Protein AF-K1S0R4-F1 (afdb_monomer)

Sequence (65 aa):
MESAAIFSVALARRKRAGAVFTALWNVERSNAGLPDTVCMDSDRAIRTAVNAVKILIEQDRKNGI

Mean predicted aligned error: 3.3 Å

InterPro domains:
  IPR035994 Nucleoside phosphorylase superfamily [G3DSA:3.40.50.1580] (1-63)
  IPR035994 Nucleoside phosphorylase superfamily [SSF53167] (1-59)

Organism: NCBI:txid408170

Radius of gyration: 16.55 Å; Cα contacts (8 Å, |Δi|>4): 36; chains: 1; bounding box: 37×16×42 Å

pLDDT: mean 96.01, std 4.11, range [71.19, 98.69]

Secondary structure (DSSP, 8-state):
--HHHHHHHHHHTT------------HHHHHTT---------HHHHHHHHHHHHHHHHHHHHHT-

Structure (mmCIF, N/CA/C/O 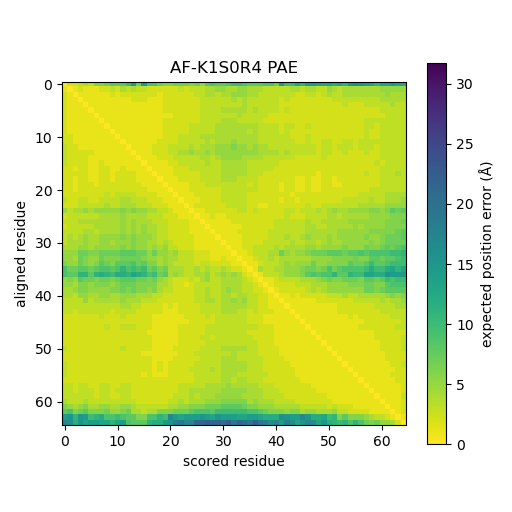backbone):
data_AF-K1S0R4-F1
#
_entry.id   AF-K1S0R4-F1
#
loop_
_atom_site.group_PDB
_atom_site.id
_atom_site.type_symbol
_atom_site.label_atom_id
_atom_site.label_alt_id
_atom_site.label_comp_id
_atom_site.label_asym_id
_atom_site.label_entity_id
_atom_site.label_seq_id
_atom_site.pdbx_PDB_ins_code
_atom_site.Cartn_x
_atom_site.Cartn_y
_atom_site.Cartn_z
_atom_site.occupancy
_atom_site.B_iso_or_equiv
_atom_site.auth_seq_id
_atom_site.auth_comp_id
_atom_site.auth_asym_id
_atom_site.auth_atom_id
_atom_site.pdbx_PDB_model_num
ATOM 1 N N . MET A 1 1 ? 10.665 4.545 -0.342 1.00 88.31 1 MET A N 1
ATOM 2 C CA . MET A 1 1 ? 11.647 3.775 0.457 1.00 88.31 1 MET A CA 1
ATOM 3 C C . MET A 1 1 ? 11.239 3.617 1.935 1.00 88.31 1 MET A C 1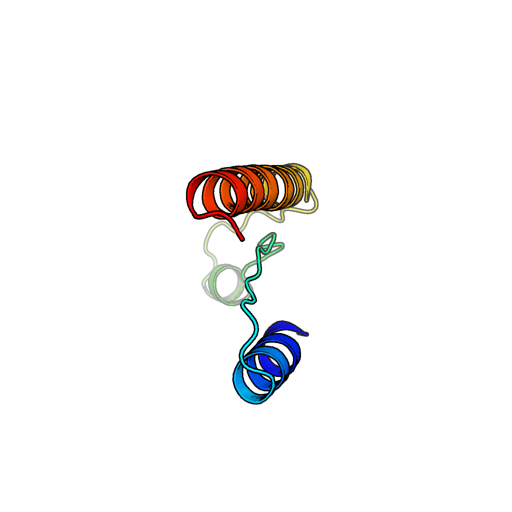
ATOM 5 O O . MET A 1 1 ? 12.034 3.162 2.743 1.00 88.31 1 MET A O 1
ATOM 9 N N . GLU A 1 2 ? 9.989 3.895 2.314 1.00 97.81 2 GLU A N 1
ATOM 10 C CA . GLU A 1 2 ? 9.587 4.113 3.713 1.00 97.81 2 GLU A CA 1
ATOM 11 C C . GLU A 1 2 ? 8.792 2.932 4.301 1.00 97.81 2 GLU A C 1
ATOM 13 O O . GLU A 1 2 ? 8.678 2.787 5.519 1.00 97.81 2 GLU A O 1
ATOM 18 N N . SER A 1 3 ? 8.241 2.063 3.446 1.00 96.94 3 SER A N 1
ATOM 19 C CA . SER A 1 3 ? 7.291 1.018 3.847 1.00 96.94 3 SER A CA 1
ATOM 20 C C . SER A 1 3 ? 7.879 -0.017 4.796 1.00 96.94 3 SER A C 1
ATOM 22 O O . SER A 1 3 ? 7.202 -0.409 5.740 1.00 96.94 3 SER A O 1
ATOM 24 N N . ALA A 1 4 ? 9.138 -0.423 4.609 1.00 97.94 4 ALA A N 1
ATOM 25 C CA . ALA A 1 4 ? 9.784 -1.393 5.492 1.00 97.94 4 ALA A CA 1
ATOM 26 C C . ALA A 1 4 ? 9.823 -0.900 6.949 1.00 97.94 4 ALA A C 1
ATOM 28 O O . ALA A 1 4 ? 9.468 -1.641 7.868 1.00 97.94 4 ALA A O 1
ATOM 29 N N . ALA A 1 5 ? 10.181 0.370 7.160 1.00 98.25 5 ALA A N 1
ATOM 30 C CA . ALA A 1 5 ? 10.203 0.980 8.486 1.00 98.25 5 ALA A CA 1
ATOM 31 C C . ALA A 1 5 ? 8.789 1.097 9.077 1.00 98.25 5 ALA A C 1
ATOM 33 O O . ALA A 1 5 ? 8.559 0.667 10.208 1.00 98.25 5 ALA A O 1
ATOM 34 N N . ILE A 1 6 ? 7.826 1.606 8.297 1.00 98.12 6 ILE A N 1
ATOM 35 C CA . ILE A 1 6 ? 6.428 1.751 8.735 1.00 98.12 6 ILE A CA 1
ATOM 36 C C . ILE A 1 6 ? 5.838 0.393 9.136 1.00 98.12 6 ILE A C 1
ATOM 38 O O . ILE A 1 6 ? 5.232 0.277 10.200 1.00 98.12 6 ILE A O 1
ATOM 42 N N . PHE A 1 7 ? 6.034 -0.645 8.322 1.00 98.38 7 PHE A N 1
ATOM 43 C CA . PHE A 1 7 ? 5.501 -1.981 8.589 1.00 98.38 7 PHE A CA 1
ATOM 44 C C . PHE A 1 7 ? 6.154 -2.619 9.813 1.00 98.38 7 PHE A C 1
ATOM 46 O O . PHE A 1 7 ? 5.453 -3.207 10.635 1.00 98.38 7 PHE A O 1
ATOM 53 N N . SER A 1 8 ? 7.465 -2.438 9.984 1.00 98.38 8 SER A N 1
ATOM 54 C CA . SER A 1 8 ? 8.190 -2.943 11.154 1.00 98.38 8 SER A CA 1
ATOM 55 C C . SER A 1 8 ? 7.666 -2.317 12.450 1.00 98.38 8 SER A C 1
ATOM 57 O O . SER A 1 8 ? 7.366 -3.025 13.413 1.00 98.38 8 SER A O 1
ATOM 59 N N . VAL A 1 9 ? 7.481 -0.992 12.470 1.00 98.31 9 VAL A N 1
ATOM 60 C CA . VAL A 1 9 ? 6.939 -0.278 13.637 1.00 98.31 9 VAL A CA 1
ATOM 61 C C . VAL A 1 9 ? 5.478 -0.656 13.888 1.00 98.31 9 VAL A C 1
ATOM 63 O O . VAL A 1 9 ? 5.096 -0.891 15.035 1.00 98.31 9 VAL A O 1
ATOM 66 N N . ALA A 1 10 ? 4.655 -0.759 12.842 1.00 98.44 10 ALA A N 1
ATOM 67 C CA . ALA A 1 10 ? 3.260 -1.170 12.974 1.00 98.44 10 ALA A CA 1
ATOM 68 C C . ALA A 1 10 ? 3.143 -2.576 13.579 1.00 98.44 10 ALA A C 1
ATOM 70 O O . ALA A 1 10 ? 2.388 -2.764 14.536 1.00 98.44 10 ALA A O 1
ATOM 71 N N . LEU A 1 11 ? 3.956 -3.525 13.103 1.00 98.38 11 LEU A N 1
ATOM 72 C CA . LEU A 1 11 ? 4.027 -4.879 13.646 1.00 98.38 11 LEU A CA 1
ATOM 73 C C . LEU A 1 11 ? 4.418 -4.863 15.131 1.00 98.38 11 LEU A C 1
ATOM 75 O O . LEU A 1 11 ? 3.693 -5.414 15.960 1.00 98.38 11 LEU A O 1
ATOM 79 N N . 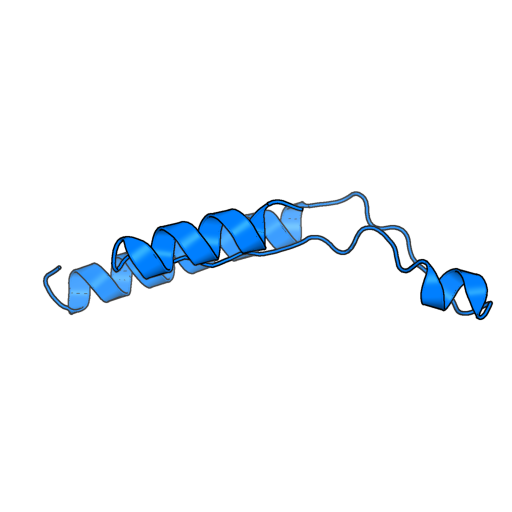ALA A 1 12 ? 5.498 -4.158 15.487 1.00 98.56 12 ALA A N 1
ATOM 80 C CA . ALA A 1 12 ? 5.963 -4.041 16.872 1.00 98.56 12 ALA A CA 1
ATOM 81 C C . ALA A 1 12 ? 4.907 -3.421 17.809 1.00 98.56 12 ALA A C 1
ATOM 83 O O . ALA A 1 12 ? 4.826 -3.758 18.990 1.00 98.56 12 ALA A O 1
ATOM 84 N N . ARG A 1 13 ? 4.062 -2.524 1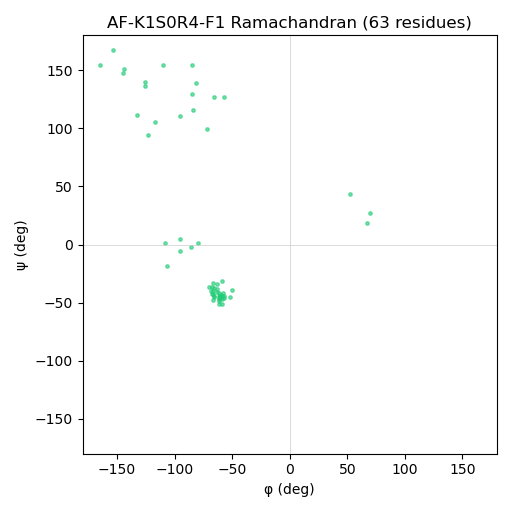7.287 1.00 98.31 13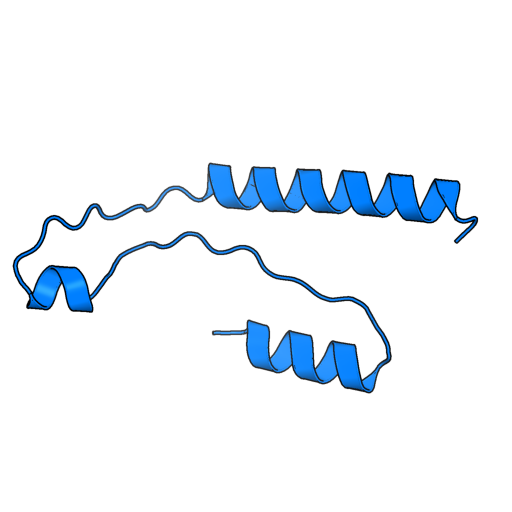 ARG A N 1
ATOM 85 C CA . ARG A 1 13 ? 3.010 -1.824 18.045 1.00 98.31 13 ARG A CA 1
ATOM 86 C C . ARG A 1 13 ? 1.636 -2.493 17.943 1.00 98.31 13 ARG A C 1
ATOM 88 O O . ARG A 1 13 ? 0.671 -1.936 18.471 1.00 98.31 13 ARG A O 1
ATOM 95 N N . ARG A 1 14 ? 1.540 -3.663 17.293 1.00 97.56 14 ARG A N 1
ATOM 96 C CA . ARG A 1 14 ? 0.286 -4.387 17.006 1.00 97.56 14 ARG A CA 1
ATOM 97 C C . ARG A 1 14 ? -0.756 -3.498 16.314 1.00 97.56 14 ARG A C 1
ATOM 99 O O . ARG A 1 14 ? -1.928 -3.478 16.686 1.00 97.56 14 ARG A O 1
ATOM 106 N N . LYS A 1 15 ? -0.314 -2.706 15.338 1.00 97.69 15 LYS A N 1
ATOM 107 C CA . LYS A 1 15 ? -1.159 -1.854 14.493 1.00 97.69 15 LYS A CA 1
ATOM 108 C C . LYS A 1 15 ? -1.200 -2.401 13.068 1.00 97.69 15 LYS A C 1
ATOM 110 O O . LYS A 1 15 ? -0.283 -3.087 12.629 1.00 97.69 15 LYS A O 1
ATOM 115 N N . ARG A 1 16 ? -2.276 -2.083 12.346 1.00 96.56 16 ARG A N 1
ATOM 116 C CA . ARG A 1 16 ? -2.411 -2.376 10.913 1.00 96.56 16 ARG A CA 1
ATOM 117 C C . ARG A 1 16 ? -1.671 -1.304 10.110 1.00 96.56 16 ARG A C 1
ATOM 119 O O . ARG A 1 16 ? -1.779 -0.126 10.442 1.00 96.56 16 ARG A O 1
ATOM 126 N N . ALA A 1 17 ? -0.965 -1.701 9.057 1.00 97.75 17 ALA A N 1
ATOM 127 C CA . ALA A 1 17 ? -0.355 -0.792 8.090 1.00 97.75 17 ALA A CA 1
ATOM 128 C C . ALA A 1 17 ? -0.413 -1.395 6.681 1.00 97.75 17 ALA A C 1
ATOM 130 O O . ALA A 1 17 ? -0.409 -2.613 6.521 1.00 97.75 17 ALA A O 1
ATOM 131 N N . GLY A 1 18 ? -0.461 -0.530 5.670 1.00 97.00 18 GLY A N 1
ATOM 132 C CA . GLY A 1 18 ? -0.440 -0.890 4.254 1.00 97.00 18 GLY A CA 1
ATOM 133 C C . GLY A 1 18 ? 0.142 0.254 3.427 1.00 97.00 18 GLY A C 1
ATOM 134 O O . GLY A 1 18 ? 0.322 1.357 3.944 1.00 97.00 18 GLY A O 1
ATOM 135 N N . ALA A 1 19 ? 0.465 -0.006 2.161 1.00 97.69 19 ALA A N 1
ATOM 136 C CA . ALA A 1 19 ? 1.016 0.998 1.256 1.00 97.69 19 ALA A CA 1
ATOM 137 C C . ALA A 1 19 ? 0.512 0.789 -0.176 1.00 97.69 19 ALA A C 1
ATOM 139 O O . ALA A 1 19 ? 0.283 -0.341 -0.606 1.00 97.69 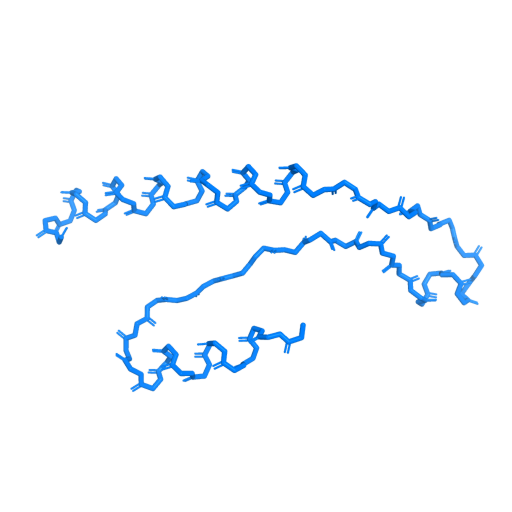19 ALA A O 1
ATOM 140 N N . VAL A 1 20 ? 0.364 1.893 -0.905 1.00 97.75 20 VAL A N 1
ATOM 141 C CA . VAL A 1 20 ? 0.034 1.935 -2.333 1.00 97.75 20 VAL A CA 1
ATOM 142 C C . VAL A 1 20 ? 1.108 2.775 -3.011 1.00 97.75 20 VAL A C 1
ATOM 144 O O . VAL A 1 20 ? 1.489 3.819 -2.485 1.00 97.75 20 VAL A O 1
ATOM 147 N N . PHE A 1 21 ? 1.597 2.326 -4.165 1.00 96.62 21 PHE A N 1
ATOM 148 C CA . PHE A 1 21 ? 2.688 2.983 -4.879 1.00 96.62 21 PHE A CA 1
ATOM 149 C C . PHE A 1 21 ? 2.286 3.284 -6.318 1.00 96.62 21 PHE A C 1
ATOM 151 O O . PHE A 1 21 ? 1.682 2.444 -6.988 1.00 96.62 21 PHE A O 1
ATOM 158 N N . THR A 1 22 ? 2.681 4.456 -6.807 1.00 96.62 22 THR A N 1
ATOM 159 C CA . THR A 1 22 ? 2.750 4.718 -8.245 1.00 96.62 22 THR A CA 1
ATOM 160 C C . THR A 1 22 ? 4.085 4.190 -8.751 1.00 96.62 22 THR A C 1
ATOM 162 O O . THR A 1 22 ? 5.140 4.679 -8.348 1.00 96.62 22 THR A O 1
ATOM 165 N N . ALA A 1 23 ? 4.051 3.189 -9.629 1.00 94.44 23 ALA A N 1
ATOM 166 C CA . ALA A 1 23 ? 5.241 2.748 -10.344 1.00 94.44 23 ALA A CA 1
ATOM 167 C C . ALA A 1 23 ? 5.602 3.813 -11.388 1.00 94.44 23 ALA A C 1
ATOM 169 O O . ALA A 1 23 ? 4.969 3.884 -12.439 1.00 94.44 23 ALA A O 1
ATOM 170 N N . LEU A 1 24 ? 6.575 4.667 -11.060 1.00 94.81 24 LEU A N 1
ATOM 171 C CA . LEU A 1 24 ? 6.981 5.764 -11.940 1.00 94.81 24 LEU A CA 1
ATOM 172 C C . LEU A 1 24 ? 7.669 5.249 -13.205 1.00 94.81 24 LEU A C 1
ATOM 174 O O . LEU A 1 24 ? 7.466 5.797 -14.282 1.00 94.81 24 LEU A O 1
ATOM 178 N N . TRP A 1 25 ? 8.504 4.223 -13.049 1.00 94.81 25 TRP A N 1
ATOM 179 C CA . TRP A 1 25 ? 9.410 3.721 -14.076 1.00 94.81 25 TRP A CA 1
ATOM 180 C C . TRP A 1 25 ? 9.941 2.331 -13.699 1.00 94.81 25 TRP A C 1
ATOM 182 O O . TRP A 1 25 ? 10.011 2.008 -12.508 1.00 94.81 25 TRP A O 1
ATOM 192 N N . ASN A 1 26 ? 10.336 1.520 -14.686 1.00 95.06 26 ASN A N 1
ATOM 193 C CA . ASN A 1 26 ? 10.960 0.219 -14.464 1.00 95.06 26 ASN A CA 1
ATOM 194 C C . ASN A 1 26 ? 12.334 0.113 -15.150 1.00 95.06 26 ASN A C 1
ATOM 196 O O . ASN A 1 26 ? 12.459 -0.323 -16.293 1.00 95.06 26 ASN A O 1
ATOM 200 N N . VAL A 1 27 ? 13.388 0.403 -14.386 1.00 94.50 27 VAL A N 1
ATOM 201 C CA . VAL A 1 27 ? 14.781 0.348 -14.858 1.00 94.50 27 VAL A CA 1
ATOM 202 C C . VAL A 1 27 ? 15.155 -0.956 -15.565 1.00 94.50 27 VAL A C 1
ATOM 204 O O . VAL A 1 27 ? 15.807 -0.916 -16.604 1.00 94.50 27 VAL A O 1
ATOM 207 N N . GLU A 1 28 ? 14.678 -2.103 -15.083 1.00 95.44 28 GLU A N 1
ATOM 208 C CA . GLU A 1 28 ? 14.991 -3.403 -15.684 1.00 95.44 28 GLU A CA 1
ATOM 209 C C . GLU A 1 28 ? 14.364 -3.557 -17.074 1.00 95.44 28 GLU A C 1
ATOM 211 O O . GLU A 1 28 ? 14.988 -4.097 -17.986 1.00 95.44 28 GLU A O 1
ATOM 216 N N . ARG A 1 29 ? 13.148 -3.029 -17.277 1.00 95.94 29 ARG A N 1
ATOM 217 C CA . ARG A 1 29 ? 12.515 -3.011 -18.606 1.00 95.94 29 ARG A CA 1
ATOM 218 C C . ARG A 1 29 ? 13.286 -2.126 -19.569 1.00 95.94 29 ARG A C 1
ATOM 220 O O . ARG A 1 29 ? 13.528 -2.541 -20.700 1.00 95.94 29 ARG A O 1
ATOM 227 N N . SER A 1 30 ? 13.686 -0.947 -19.106 1.00 94.25 30 SER A N 1
ATOM 228 C CA . SER A 1 30 ? 14.489 -0.020 -19.900 1.00 94.25 30 SER A CA 1
ATOM 229 C C . SER A 1 30 ? 15.838 -0.628 -20.297 1.00 94.25 30 SER A C 1
ATOM 231 O O . SER A 1 30 ? 16.206 -0.582 -21.468 1.00 94.25 30 SER A O 1
ATOM 233 N N . ASN A 1 31 ? 16.530 -1.287 -19.363 1.00 96.06 31 ASN A N 1
ATOM 234 C CA . ASN A 1 31 ? 17.796 -1.979 -19.628 1.00 96.06 31 ASN A CA 1
ATOM 235 C C . ASN A 1 31 ? 17.641 -3.141 -20.621 1.00 96.06 31 ASN A C 1
ATOM 237 O O . ASN A 1 31 ? 18.537 -3.399 -21.420 1.00 96.06 31 ASN A O 1
ATOM 241 N N . ALA A 1 32 ? 16.496 -3.825 -20.598 1.00 96.56 32 ALA A N 1
ATOM 242 C CA . ALA A 1 32 ? 16.169 -4.895 -21.536 1.00 96.56 32 ALA A CA 1
ATOM 243 C C . ALA A 1 32 ? 15.683 -4.392 -22.914 1.00 96.56 32 ALA A C 1
ATOM 245 O O . ALA A 1 32 ? 15.315 -5.209 -23.758 1.00 96.56 32 ALA A O 1
ATOM 246 N N . GLY A 1 33 ? 15.631 -3.073 -23.151 1.00 95.31 33 GLY A N 1
ATOM 247 C CA . GLY A 1 33 ? 15.108 -2.487 -24.393 1.00 95.31 33 GLY A CA 1
ATOM 248 C C . GLY A 1 33 ? 13.600 -2.690 -24.589 1.00 95.31 33 GLY A C 1
ATOM 249 O O . GLY A 1 33 ? 13.100 -2.596 -25.710 1.00 95.31 33 GLY A O 1
ATOM 250 N N . LEU A 1 34 ? 12.866 -3.000 -23.516 1.00 96.00 34 LEU A N 1
ATOM 251 C CA . LEU A 1 34 ? 11.420 -3.195 -23.549 1.00 96.00 34 LEU A CA 1
ATOM 252 C C . LEU A 1 34 ? 10.684 -1.852 -23.420 1.00 96.00 34 LEU A C 1
ATOM 254 O O . LEU A 1 34 ? 11.199 -0.931 -22.788 1.00 96.00 34 LEU A O 1
ATOM 258 N N . PRO A 1 35 ? 9.441 -1.741 -23.932 1.00 92.06 35 PRO A N 1
ATOM 259 C CA . PRO A 1 35 ? 8.640 -0.535 -23.758 1.00 92.06 35 PRO A CA 1
ATOM 260 C C . PRO A 1 35 ? 8.453 -0.198 -22.279 1.00 92.06 35 PRO A C 1
ATOM 262 O O . PRO A 1 35 ? 7.988 -1.038 -21.498 1.00 92.06 35 PRO A O 1
ATOM 265 N N . ASP A 1 36 ? 8.785 1.031 -21.911 1.00 88.06 36 ASP A N 1
ATOM 266 C CA . ASP A 1 36 ? 8.684 1.521 -20.546 1.00 88.06 36 ASP A CA 1
ATOM 267 C C . ASP A 1 36 ? 8.006 2.890 -20.533 1.00 88.06 36 ASP A C 1
ATOM 269 O O . ASP A 1 36 ? 8.521 3.875 -21.062 1.00 88.06 36 ASP A O 1
ATOM 273 N N . THR A 1 37 ? 6.791 2.930 -19.995 1.00 88.56 37 THR A N 1
ATOM 274 C CA . THR A 1 37 ? 5.991 4.151 -19.941 1.00 88.56 37 THR A CA 1
ATOM 275 C C . THR A 1 37 ? 6.199 4.813 -18.593 1.00 88.56 37 THR A C 1
ATOM 277 O O . THR A 1 37 ? 5.723 4.315 -17.573 1.00 88.56 37 THR A O 1
ATOM 280 N N . VAL A 1 38 ? 6.872 5.963 -18.602 1.00 92.00 38 VAL A N 1
ATOM 281 C CA . VAL A 1 38 ? 7.038 6.779 -17.400 1.00 92.00 38 VAL A CA 1
ATOM 282 C C . VAL A 1 38 ? 5.678 7.324 -16.961 1.00 92.00 38 VAL A C 1
ATOM 284 O O . VAL A 1 38 ? 4.962 7.948 -17.744 1.00 92.00 38 VAL A O 1
ATOM 287 N N . CYS A 1 39 ? 5.324 7.100 -15.699 1.00 93.81 39 CYS A N 1
ATOM 288 C CA . CYS A 1 39 ? 4.070 7.540 -15.101 1.00 93.81 39 CYS A CA 1
ATOM 289 C C . CYS A 1 39 ? 4.355 8.525 -13.967 1.00 93.81 3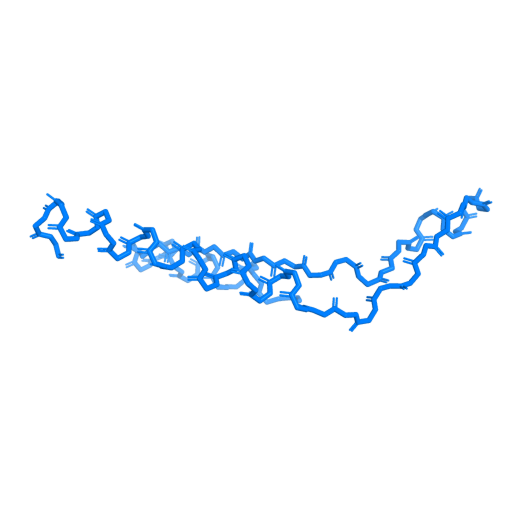9 CYS A C 1
ATOM 291 O O . CYS A 1 39 ? 4.773 8.123 -12.890 1.00 93.81 39 CYS A O 1
ATOM 293 N N . MET A 1 40 ? 4.107 9.815 -14.191 1.00 94.44 40 MET A N 1
ATOM 294 C CA . MET A 1 40 ? 4.262 10.846 -13.150 1.00 94.44 40 MET A CA 1
ATOM 295 C C . MET A 1 40 ? 2.952 11.159 -12.419 1.00 94.44 40 MET A C 1
ATOM 297 O O . MET A 1 40 ? 2.948 11.918 -11.451 1.00 94.44 40 MET A O 1
ATOM 301 N N . ASP A 1 41 ? 1.840 10.579 -12.872 1.00 95.88 41 ASP A N 1
ATOM 302 C CA . ASP A 1 41 ? 0.534 10.775 -12.257 1.00 95.88 41 ASP A CA 1
ATOM 303 C C . ASP A 1 41 ? 0.318 9.814 -11.081 1.00 95.88 41 ASP A C 1
ATOM 305 O O . ASP A 1 41 ? 0.479 8.597 -11.184 1.00 95.88 41 ASP A O 1
ATOM 309 N N . SER A 1 42 ? -0.088 10.375 -9.946 1.00 96.88 42 SER A N 1
ATOM 310 C CA . SER A 1 42 ? -0.375 9.631 -8.720 1.00 96.88 42 SER A CA 1
ATOM 311 C C . SER A 1 42 ? -1.864 9.548 -8.384 1.00 96.88 42 SER A C 1
ATOM 313 O O . SER A 1 42 ? -2.211 8.889 -7.402 1.00 96.88 42 SER A O 1
ATOM 315 N N . ASP A 1 43 ? -2.756 10.116 -9.207 1.00 98.06 43 ASP A N 1
ATOM 316 C CA . ASP A 1 43 ? -4.206 10.137 -8.966 1.00 98.06 43 ASP A CA 1
ATOM 317 C C . ASP A 1 43 ? -4.766 8.733 -8.685 1.00 98.06 43 ASP A C 1
ATOM 319 O O . ASP A 1 43 ? -5.464 8.520 -7.689 1.00 98.06 43 ASP A O 1
ATOM 323 N N . ARG A 1 44 ? -4.368 7.728 -9.476 1.00 97.00 44 ARG A N 1
ATOM 324 C CA . ARG A 1 44 ? -4.804 6.332 -9.280 1.00 97.00 44 ARG A CA 1
ATOM 325 C C . ARG A 1 44 ? -4.402 5.770 -7.917 1.00 97.00 44 ARG A C 1
ATOM 327 O O . ARG A 1 44 ? -5.216 5.117 -7.257 1.00 97.00 44 ARG A O 1
ATOM 334 N N . ALA A 1 45 ? -3.163 6.008 -7.490 1.00 97.94 45 ALA A N 1
ATOM 335 C CA . ALA A 1 45 ? -2.663 5.532 -6.203 1.00 97.94 45 ALA A CA 1
ATOM 336 C C . ALA A 1 45 ? -3.379 6.238 -5.043 1.00 97.94 45 ALA A C 1
ATOM 338 O O . ALA A 1 45 ? -3.822 5.579 -4.100 1.00 97.94 45 ALA A O 1
ATOM 339 N N . ILE A 1 46 ? -3.578 7.555 -5.156 1.00 98.38 46 ILE A N 1
ATOM 340 C CA . ILE A 1 46 ? -4.282 8.374 -4.162 1.00 98.38 46 ILE A CA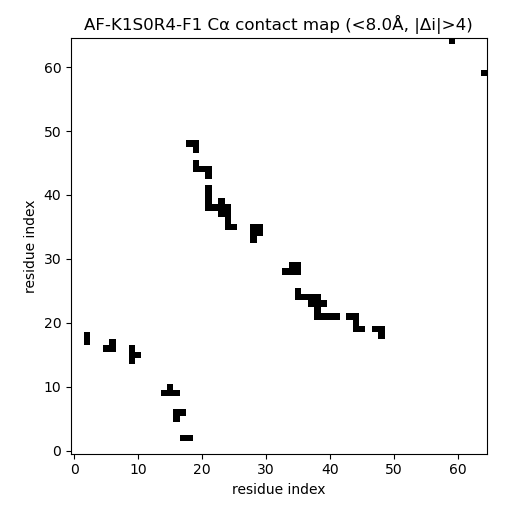 1
ATOM 341 C C . ILE A 1 46 ? -5.733 7.909 -4.011 1.00 98.38 46 ILE A C 1
ATOM 343 O O . ILE A 1 46 ? -6.172 7.611 -2.899 1.00 98.38 46 ILE A O 1
ATOM 347 N N . ARG A 1 47 ? -6.479 7.778 -5.116 1.00 98.56 47 ARG A N 1
ATOM 348 C CA . ARG A 1 47 ? -7.872 7.298 -5.087 1.00 98.56 47 ARG A CA 1
ATOM 349 C C . ARG A 1 47 ? -7.979 5.913 -4.468 1.00 98.56 47 ARG A C 1
ATOM 351 O O . ARG A 1 47 ? -8.888 5.667 -3.676 1.00 98.56 47 ARG A O 1
ATOM 358 N N . THR A 1 48 ? -7.045 5.028 -4.806 1.00 98.50 48 THR A N 1
ATOM 359 C CA . THR A 1 48 ? -6.986 3.677 -4.239 1.00 98.50 48 THR A CA 1
ATOM 360 C C . THR A 1 48 ? -6.791 3.733 -2.726 1.00 98.50 48 THR A C 1
ATOM 362 O O . THR A 1 48 ? -7.563 3.117 -1.995 1.00 98.50 48 THR A O 1
ATOM 365 N N . ALA A 1 49 ? -5.825 4.520 -2.241 1.00 98.44 49 ALA A N 1
ATOM 366 C CA . ALA A 1 49 ? -5.565 4.670 -0.812 1.00 98.44 49 ALA A CA 1
ATOM 367 C C . ALA A 1 49 ? -6.774 5.258 -0.060 1.00 98.44 49 ALA A C 1
ATOM 369 O O . ALA A 1 49 ? -7.194 4.709 0.957 1.00 98.44 49 ALA A O 1
ATOM 370 N N . VAL A 1 50 ? -7.388 6.323 -0.589 1.00 98.56 50 VAL A N 1
ATOM 371 C CA . VAL A 1 50 ? -8.577 6.953 0.011 1.00 98.56 50 VAL A CA 1
ATOM 372 C C . VAL A 1 50 ? -9.746 5.971 0.094 1.00 98.56 50 VAL A C 1
ATOM 374 O O . VAL A 1 50 ? -10.396 5.869 1.133 1.00 98.56 50 VAL A O 1
ATOM 377 N N . ASN A 1 51 ? -10.019 5.224 -0.978 1.00 98.69 51 ASN A N 1
ATOM 378 C CA . ASN A 1 51 ? -11.119 4.262 -0.989 1.00 98.69 51 ASN A CA 1
ATOM 379 C C . ASN A 1 51 ? -10.848 3.055 -0.082 1.00 98.69 51 ASN A C 1
ATOM 381 O O . ASN A 1 51 ? -11.765 2.601 0.597 1.00 98.69 51 ASN A O 1
ATOM 385 N N . ALA A 1 52 ? -9.602 2.583 0.004 1.00 98.56 52 ALA A N 1
ATOM 386 C CA . ALA A 1 52 ? -9.228 1.536 0.951 1.00 98.56 52 ALA A CA 1
ATOM 387 C C . ALA A 1 52 ? -9.490 1.973 2.401 1.00 98.56 52 ALA A C 1
ATOM 389 O O . ALA A 1 52 ? -10.080 1.220 3.170 1.00 98.56 52 ALA A O 1
ATOM 390 N N . VAL A 1 53 ? -9.140 3.213 2.764 1.00 98.19 53 VAL A N 1
ATOM 391 C CA . VAL A 1 53 ? -9.423 3.752 4.105 1.00 98.19 53 VAL A CA 1
ATOM 392 C C . VAL A 1 53 ? -10.928 3.839 4.375 1.00 98.19 53 VAL A C 1
ATOM 394 O O . VAL A 1 53 ? -11.357 3.469 5.465 1.00 98.19 53 VAL A O 1
ATOM 397 N N . LYS A 1 54 ? -11.749 4.253 3.397 1.00 98.50 54 LYS A N 1
ATOM 398 C CA . LYS A 1 54 ? -13.219 4.235 3.544 1.00 98.50 54 LYS A CA 1
ATOM 399 C C . LYS A 1 54 ? -13.740 2.834 3.875 1.00 98.50 54 LYS A C 1
ATOM 401 O O . LYS A 1 54 ? -14.520 2.688 4.810 1.00 98.50 54 LYS A O 1
ATOM 406 N N . ILE A 1 55 ? -13.261 1.814 3.158 1.00 98.44 55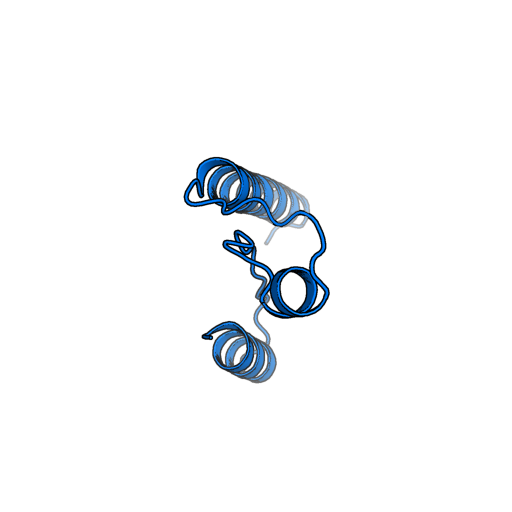 ILE A N 1
ATOM 407 C CA . ILE A 1 55 ? -13.634 0.412 3.402 1.00 98.44 55 ILE A CA 1
ATOM 408 C C . ILE A 1 55 ? -13.231 -0.016 4.817 1.00 98.44 55 ILE A C 1
ATOM 410 O O . ILE A 1 55 ? -14.039 -0.618 5.521 1.00 98.44 55 ILE A O 1
ATOM 414 N N . LEU A 1 56 ? -12.014 0.319 5.261 1.00 97.69 56 LEU A N 1
ATOM 415 C CA . LEU A 1 56 ? -11.554 -0.007 6.615 1.00 97.69 56 LEU A CA 1
ATOM 416 C C . LEU A 1 56 ? -12.422 0.663 7.689 1.00 97.69 56 LEU A C 1
ATOM 418 O O . LEU A 1 56 ? -12.799 0.006 8.651 1.00 97.69 56 LEU A O 1
ATOM 422 N N . ILE A 1 57 ? -12.804 1.930 7.499 1.00 97.88 57 ILE A N 1
ATOM 423 C CA . ILE A 1 57 ? -13.706 2.646 8.416 1.00 97.88 57 ILE A CA 1
ATOM 424 C C . ILE A 1 57 ? -15.070 1.948 8.502 1.00 97.88 57 ILE A C 1
ATOM 426 O O . ILE A 1 57 ? -15.620 1.787 9.588 1.00 97.88 57 ILE A O 1
ATOM 430 N N . GLU A 1 58 ? -15.641 1.534 7.371 1.00 98.38 58 GLU A N 1
ATOM 431 C CA . GLU A 1 58 ? -16.922 0.819 7.353 1.00 98.38 58 GLU A CA 1
ATOM 432 C C . GLU A 1 58 ? -16.835 -0.554 8.025 1.00 98.38 58 GLU A C 1
ATOM 434 O O . GLU A 1 58 ? -17.772 -0.963 8.710 1.00 98.38 58 GLU A O 1
ATOM 439 N N . GLN A 1 59 ? -15.721 -1.263 7.844 1.00 97.94 59 GLN A N 1
ATOM 440 C CA . GLN A 1 59 ? -15.465 -2.538 8.510 1.00 97.94 59 GLN A CA 1
ATOM 441 C C . GLN A 1 59 ? -15.315 -2.361 10.021 1.00 97.94 59 GLN A C 1
ATOM 443 O O . GLN A 1 59 ? -15.936 -3.107 10.774 1.00 97.94 59 GLN A O 1
ATOM 448 N N . ASP A 1 60 ? -14.555 -1.360 10.464 1.00 97.56 60 ASP A N 1
ATOM 449 C CA . ASP A 1 60 ? -14.361 -1.067 11.885 1.00 97.56 60 ASP A CA 1
ATOM 450 C C . ASP A 1 60 ? -15.712 -0.716 12.546 1.00 97.56 60 ASP A C 1
ATOM 452 O O . ASP A 1 60 ? -16.087 -1.337 13.542 1.00 97.56 60 ASP A O 1
ATOM 456 N N . ARG A 1 61 ? -16.538 0.124 11.894 1.00 97.50 61 ARG A N 1
ATOM 457 C CA . ARG A 1 61 ? -17.917 0.426 12.334 1.00 97.50 61 ARG A CA 1
ATOM 458 C C . ARG A 1 61 ? -18.798 -0.818 12.464 1.00 97.50 61 ARG A C 1
ATOM 460 O O . ARG A 1 61 ? -19.539 -0.934 13.435 1.00 97.50 61 ARG A O 1
ATOM 467 N N . LYS A 1 62 ? -18.746 -1.740 11.495 1.00 97.31 62 LYS A N 1
ATOM 468 C CA . LYS A 1 62 ? -19.515 -3.002 11.535 1.00 97.31 62 LYS A CA 1
ATOM 469 C C . LYS A 1 62 ? -19.047 -3.929 12.654 1.00 97.31 62 LYS A C 1
ATOM 471 O O . LYS A 1 62 ? -19.863 -4.641 13.228 1.00 97.31 62 LYS A O 1
ATOM 476 N N . ASN A 1 63 ? -17.754 -3.906 12.957 1.00 94.69 63 ASN A N 1
ATOM 477 C CA . ASN A 1 63 ? -17.140 -4.731 13.991 1.00 94.69 63 ASN A CA 1
ATOM 478 C C . ASN A 1 63 ? -17.228 -4.104 15.396 1.00 94.69 63 ASN A C 1
ATOM 480 O O . ASN A 1 63 ? -16.784 -4.730 16.355 1.00 94.69 63 ASN A O 1
ATOM 484 N N . GLY A 1 64 ? -17.800 -2.899 15.527 1.00 86.75 64 GLY A N 1
ATOM 485 C CA . GLY A 1 64 ? -17.964 -2.206 16.807 1.00 86.75 64 GLY A CA 1
ATOM 486 C C . GLY A 1 64 ? -16.653 -1.704 17.418 1.00 86.75 64 GLY A C 1
ATOM 487 O O . GLY A 1 64 ? -16.559 -1.622 18.643 1.00 86.75 64 GLY A O 1
ATOM 488 N N . ILE A 1 65 ? -15.651 -1.416 16.579 1.00 71.19 65 ILE A N 1
ATOM 489 C CA . ILE A 1 65 ? -14.331 -0.887 16.967 1.00 71.19 65 ILE A CA 1
ATOM 490 C C . ILE A 1 65 ? -14.247 0.601 16.621 1.00 71.19 65 ILE A C 1
ATOM 492 O O . ILE A 1 65 ? -14.758 0.986 15.544 1.00 71.19 65 ILE A O 1
#

Solvent-accessible surface area (backbone atoms only — not comparable to full-atom values): 4078 Å² total; per-residue (Å²): 141,58,62,69,61,54,46,51,53,22,57,78,68,76,45,90,75,85,88,76,74,65,74,38,69,56,68,69,40,51,75,70,72,41,93,66,75,75,40,90,72,47,64,70,36,52,53,50,51,55,52,52,51,51,52,51,54,55,49,32,58,75,71,74,96

Foldseek 3Di:
DCVVVVVVVCVVVVHDDDAFDDPQWDPVCVVVVHDIDGDPDCPVRVVVVVVVVVVVVVVCVVVVD